Protein AF-A0A836BES5-F1 (afdb_monomer_lite)

Structure (mmCIF, N/CA/C/O backbone):
data_AF-A0A836BES5-F1
#
_entry.id   AF-A0A836BES5-F1
#
loop_
_atom_site.group_PDB
_atom_site.id
_atom_site.type_symbol
_atom_site.label_atom_id
_atom_site.label_alt_id
_atom_site.label_comp_id
_atom_site.label_asym_id
_atom_site.label_entity_id
_atom_site.label_seq_id
_atom_site.pdbx_PDB_ins_code
_atom_site.Cartn_x
_atom_site.Cartn_y
_atom_site.Cartn_z
_atom_site.occupancy
_atom_site.B_iso_or_equiv
_atom_site.auth_seq_id
_atom_site.auth_comp_id
_atom_site.auth_asym_id
_atom_site.auth_atom_id
_atom_site.pdbx_PDB_model_num
ATOM 1 N N . MET A 1 1 ? -8.701 -0.314 0.661 1.00 96.88 1 MET A N 1
ATOM 2 C CA . MET A 1 1 ? -7.594 -1.294 0.611 1.00 96.88 1 MET A CA 1
ATOM 3 C C . MET A 1 1 ? -6.350 -0.632 1.173 1.00 96.88 1 MET A C 1
ATOM 5 O O . MET A 1 1 ? -6.073 0.498 0.793 1.00 96.88 1 MET A O 1
ATOM 9 N N . ILE A 1 2 ? -5.628 -1.308 2.070 1.00 97.56 2 ILE A N 1
ATOM 10 C CA . ILE A 1 2 ? -4.325 -0.837 2.560 1.00 97.56 2 ILE A CA 1
ATOM 11 C C . ILE A 1 2 ? -3.237 -1.582 1.786 1.00 97.56 2 ILE A C 1
ATOM 13 O O . ILE A 1 2 ? -3.210 -2.812 1.788 1.00 97.56 2 ILE A O 1
ATOM 17 N N . ILE A 1 3 ? -2.361 -0.836 1.121 1.00 97.50 3 ILE A N 1
ATOM 18 C CA . ILE A 1 3 ? -1.177 -1.336 0.431 1.00 97.50 3 ILE A CA 1
ATOM 19 C C . ILE A 1 3 ? 0.023 -1.055 1.336 1.00 97.50 3 ILE A C 1
ATOM 21 O O . ILE A 1 3 ? 0.362 0.101 1.576 1.00 97.50 3 ILE A O 1
ATOM 25 N N . ALA A 1 4 ? 0.654 -2.105 1.857 1.00 97.44 4 ALA A N 1
ATOM 26 C CA . ALA A 1 4 ? 1.701 -1.994 2.868 1.00 97.44 4 ALA A CA 1
ATOM 27 C C . ALA A 1 4 ? 3.034 -2.558 2.356 1.00 97.44 4 ALA A C 1
ATOM 29 O O . ALA A 1 4 ? 3.108 -3.735 2.006 1.00 97.44 4 ALA A O 1
ATOM 30 N N . GLY A 1 5 ? 4.083 -1.729 2.337 1.00 95.94 5 GLY A N 1
ATOM 31 C CA . GLY A 1 5 ? 5.469 -2.179 2.167 1.00 95.94 5 GLY A CA 1
ATOM 32 C C . GLY A 1 5 ? 5.782 -2.828 0.816 1.00 95.94 5 GLY A C 1
ATOM 33 O O . GLY A 1 5 ? 6.501 -3.822 0.764 1.00 95.94 5 GLY A O 1
ATOM 34 N N . THR A 1 6 ? 5.231 -2.304 -0.280 1.00 95.75 6 THR A N 1
ATOM 35 C CA . THR A 1 6 ? 5.488 -2.803 -1.638 1.00 95.75 6 THR A CA 1
ATOM 36 C C . THR A 1 6 ? 5.714 -1.648 -2.603 1.00 95.75 6 THR A C 1
ATOM 38 O O . THR A 1 6 ? 5.082 -0.605 -2.482 1.00 95.75 6 THR A O 1
ATOM 41 N N . SER A 1 7 ? 6.596 -1.844 -3.584 1.00 94.69 7 SER A N 1
ATOM 42 C CA . SER A 1 7 ? 6.872 -0.870 -4.646 1.00 94.69 7 SER A CA 1
ATOM 43 C C . SER A 1 7 ? 5.855 -0.902 -5.792 1.00 94.69 7 SER A C 1
ATOM 45 O O . SER A 1 7 ? 5.916 -0.056 -6.682 1.00 94.69 7 SER A O 1
ATOM 47 N N . LEU A 1 8 ? 4.948 -1.891 -5.798 1.00 94.25 8 LEU A N 1
ATOM 48 C CA . LEU A 1 8 ? 3.942 -2.118 -6.846 1.00 94.25 8 LEU A CA 1
ATOM 49 C C . LEU A 1 8 ? 4.512 -2.309 -8.268 1.00 94.25 8 LEU A C 1
ATOM 51 O O . LEU A 1 8 ? 3.791 -2.184 -9.253 1.00 94.25 8 LEU A O 1
ATOM 55 N N . VAL A 1 9 ? 5.786 -2.688 -8.405 1.00 94.62 9 VAL A N 1
ATOM 56 C CA . VAL A 1 9 ? 6.401 -2.950 -9.724 1.00 94.62 9 VAL A CA 1
ATOM 57 C C . VAL A 1 9 ? 6.166 -4.374 -10.238 1.00 94.62 9 VAL A C 1
ATOM 59 O O . VAL A 1 9 ? 6.378 -4.649 -11.416 1.00 94.62 9 VAL A O 1
ATOM 62 N N . VAL A 1 10 ? 5.744 -5.293 -9.365 1.00 94.06 10 VAL A N 1
ATOM 63 C CA . VAL A 1 10 ? 5.604 -6.717 -9.695 1.00 94.06 10 VAL A CA 1
ATOM 64 C C . VAL A 1 10 ? 4.164 -7.045 -10.084 1.00 94.06 10 VAL A C 1
ATOM 66 O O . VAL A 1 10 ? 3.233 -6.931 -9.281 1.00 94.0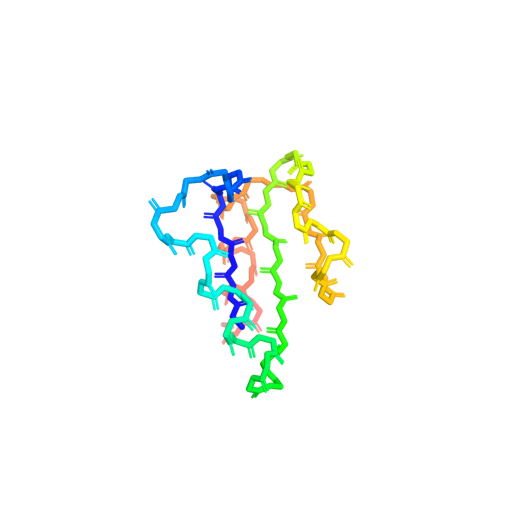6 10 VAL A O 1
ATOM 69 N N . SER A 1 11 ? 4.000 -7.517 -11.316 1.00 93.88 11 SER A N 1
ATOM 70 C CA . SER A 1 11 ? 2.751 -8.100 -11.807 1.00 93.88 11 SER A CA 1
ATOM 71 C C . SER A 1 11 ? 2.614 -9.568 -11.370 1.00 93.88 11 SER A C 1
ATOM 73 O O . SER A 1 11 ? 3.624 -10.263 -11.254 1.00 93.88 11 SER A O 1
ATOM 75 N N . PRO A 1 12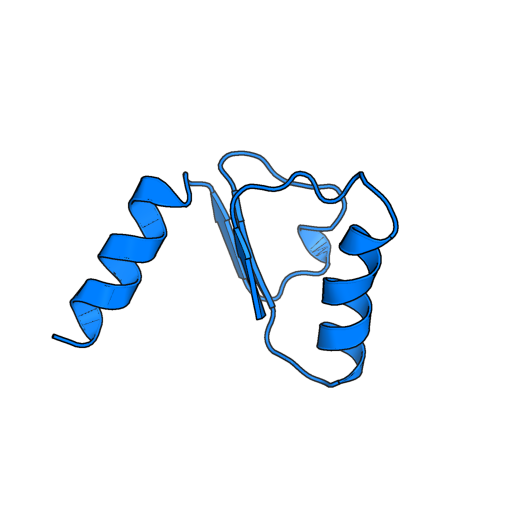 ? 1.387 -10.075 -11.142 1.00 93.94 12 PRO A N 1
ATOM 76 C CA . PRO A 1 12 ? 0.096 -9.402 -11.336 1.00 93.94 12 PRO A CA 1
ATOM 77 C C . PRO A 1 12 ? -0.395 -8.614 -10.109 1.00 93.94 12 PRO A C 1
ATOM 79 O O . PRO A 1 12 ? -1.452 -7.992 -10.173 1.00 93.94 12 PRO A O 1
ATOM 82 N N . ALA A 1 13 ? 0.324 -8.645 -8.983 1.00 93.62 13 ALA A N 1
ATOM 83 C CA . ALA A 1 13 ? -0.144 -8.072 -7.718 1.00 93.62 13 ALA A CA 1
ATOM 84 C C . ALA A 1 13 ? -0.430 -6.560 -7.799 1.00 93.62 13 ALA A C 1
ATOM 86 O O . ALA A 1 13 ? -1.374 -6.077 -7.174 1.00 93.62 13 ALA A O 1
ATOM 87 N N . ASN A 1 14 ? 0.325 -5.828 -8.618 1.00 94.00 14 ASN A N 1
ATOM 88 C CA . ASN A 1 14 ? 0.101 -4.406 -8.898 1.00 94.00 14 ASN A CA 1
ATOM 89 C C . ASN A 1 14 ? -1.249 -4.079 -9.568 1.00 94.00 14 ASN A C 1
ATOM 91 O O . ASN A 1 14 ? -1.657 -2.922 -9.576 1.00 94.00 14 ASN A O 1
ATOM 95 N N . THR A 1 15 ? -1.979 -5.074 -10.080 1.00 95.56 15 THR A N 1
ATOM 96 C CA . THR A 1 15 ? -3.328 -4.870 -10.633 1.00 95.56 15 THR A CA 1
ATOM 97 C C . THR A 1 15 ? -4.413 -4.824 -9.556 1.00 95.56 15 THR A C 1
ATOM 99 O O . THR A 1 15 ? -5.479 -4.258 -9.787 1.00 95.56 15 THR A O 1
ATOM 102 N N . LEU A 1 16 ? -4.158 -5.356 -8.354 1.00 96.44 16 LEU A N 1
ATOM 103 C CA . LEU A 1 16 ? -5.153 -5.405 -7.276 1.00 96.44 16 LEU A CA 1
ATOM 104 C C . LEU A 1 16 ? -5.608 -4.008 -6.813 1.00 96.44 16 LEU A C 1
ATOM 106 O O . LEU A 1 16 ? -6.820 -3.804 -6.720 1.00 96.44 16 LEU A O 1
ATOM 110 N N . PRO A 1 17 ? -4.712 -3.021 -6.582 1.00 95.69 17 PRO A N 1
ATOM 111 C CA . PRO A 1 17 ? -5.138 -1.660 -6.257 1.00 95.69 17 PRO A CA 1
ATOM 112 C C . PRO A 1 17 ? 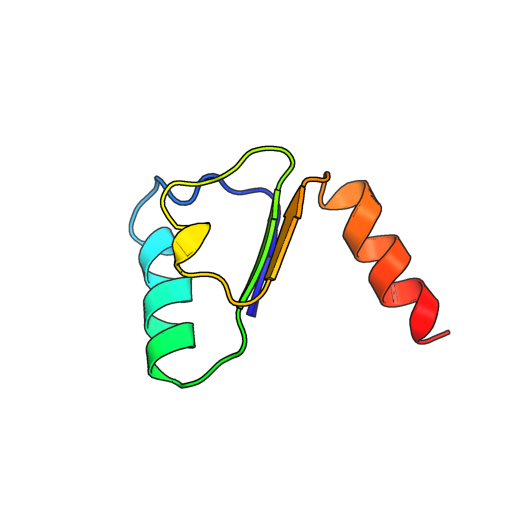-5.973 -1.017 -7.372 1.00 95.69 17 PRO A C 1
ATOM 114 O O . PRO A 1 17 ? -6.921 -0.295 -7.077 1.00 95.69 17 PRO A O 1
ATOM 117 N N . ILE A 1 18 ? -5.685 -1.326 -8.643 1.00 94.62 18 ILE A N 1
ATOM 118 C CA . ILE A 1 18 ? -6.456 -0.825 -9.794 1.00 94.62 18 ILE A CA 1
ATOM 119 C C . ILE A 1 18 ? -7.893 -1.350 -9.732 1.00 94.62 18 ILE A C 1
ATOM 121 O O . ILE A 1 18 ? -8.836 -0.562 -9.792 1.00 94.62 18 ILE A O 1
ATOM 125 N N . TYR A 1 19 ? -8.073 -2.662 -9.552 1.00 96.94 19 TYR A N 1
ATOM 126 C CA . TYR A 1 19 ? -9.406 -3.248 -9.402 1.00 96.94 19 TYR A CA 1
ATOM 127 C C . TYR A 1 19 ? -10.134 -2.707 -8.172 1.00 96.94 19 TYR A C 1
ATOM 129 O O . TYR A 1 19 ? -11.327 -2.419 -8.242 1.00 96.94 19 TYR A O 1
ATOM 137 N N . ALA A 1 20 ? -9.432 -2.523 -7.053 1.00 97.31 20 ALA A N 1
ATOM 138 C CA . ALA A 1 20 ? -10.013 -1.928 -5.856 1.00 97.31 20 ALA A CA 1
ATOM 139 C C . ALA A 1 20 ? -10.520 -0.497 -6.129 1.00 97.31 20 ALA A C 1
ATOM 141 O O . ALA A 1 20 ? -11.667 -0.196 -5.802 1.00 97.31 20 ALA A O 1
ATOM 142 N N . LYS A 1 21 ? -9.730 0.346 -6.810 1.00 95.50 21 LYS A N 1
ATOM 143 C CA . LYS A 1 21 ? -10.137 1.704 -7.218 1.00 95.50 21 LYS A CA 1
ATOM 144 C C . LYS A 1 21 ? -11.351 1.694 -8.144 1.00 95.50 21 LYS A C 1
ATOM 146 O O . LYS A 1 21 ? -12.285 2.460 -7.938 1.00 95.50 21 LYS A O 1
ATOM 151 N N . GLN A 1 22 ? -11.370 0.795 -9.129 1.00 96.75 22 GLN A N 1
ATOM 152 C CA . GLN A 1 22 ? -12.509 0.618 -10.041 1.00 96.75 22 GLN A CA 1
ATOM 153 C C . GLN A 1 22 ? -13.793 0.197 -9.312 1.00 96.75 22 GLN A C 1
ATOM 155 O O . GLN A 1 22 ? -14.888 0.526 -9.755 1.00 96.75 22 GLN A O 1
ATOM 160 N N . ASN A 1 23 ? -13.663 -0.492 -8.177 1.00 97.50 23 ASN A N 1
ATOM 161 C CA . ASN A 1 23 ? -14.774 -0.851 -7.296 1.00 97.50 23 ASN A CA 1
ATOM 162 C C . ASN A 1 23 ? -15.034 0.204 -6.201 1.00 97.50 23 ASN A C 1
ATOM 164 O O . ASN A 1 23 ? -15.674 -0.098 -5.196 1.00 97.50 23 ASN A O 1
ATOM 168 N N . AS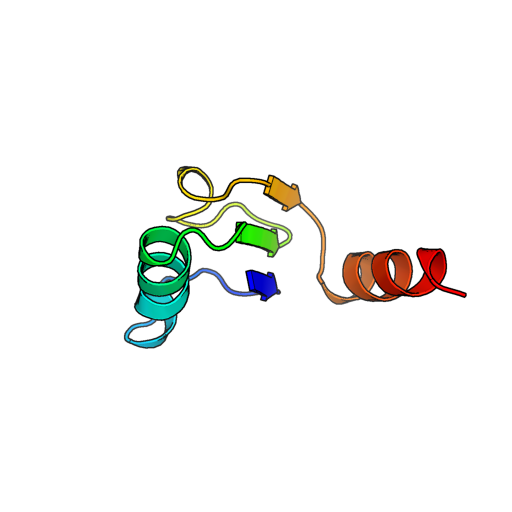N A 1 24 ? -14.560 1.440 -6.390 1.00 97.12 24 ASN A N 1
ATOM 169 C CA . ASN A 1 24 ? -14.733 2.574 -5.476 1.00 97.12 24 ASN A CA 1
ATOM 170 C C . ASN A 1 24 ? -14.162 2.345 -4.064 1.00 97.12 24 ASN A C 1
ATOM 172 O O . ASN A 1 24 ? -14.622 2.950 -3.095 1.00 97.12 24 ASN A O 1
ATOM 176 N N . ALA A 1 25 ? -13.170 1.464 -3.916 1.00 98.12 25 ALA A N 1
ATOM 177 C CA . ALA A 1 25 ? -12.496 1.286 -2.639 1.00 98.12 25 ALA A CA 1
ATOM 178 C C . ALA A 1 25 ? -11.545 2.458 -2.372 1.00 98.12 25 ALA A C 1
ATOM 180 O O . ALA A 1 25 ? -10.731 2.800 -3.225 1.00 98.12 25 ALA A O 1
ATOM 181 N N . PHE A 1 26 ? -11.579 2.988 -1.149 1.00 98.00 26 PHE A N 1
ATOM 182 C CA . PHE A 1 26 ? -10.598 3.966 -0.683 1.00 98.00 26 PHE A CA 1
ATOM 183 C C . PHE A 1 26 ? -9.215 3.312 -0.559 1.00 98.00 26 PHE A C 1
ATOM 185 O O . PHE A 1 26 ? -9.070 2.284 0.120 1.00 98.00 26 PHE A O 1
ATOM 192 N N . LEU A 1 27 ? -8.206 3.864 -1.224 1.00 98.12 27 LEU A N 1
ATOM 193 C CA . LEU A 1 27 ? -6.850 3.332 -1.285 1.00 98.12 27 LEU A CA 1
ATOM 194 C C . LEU A 1 27 ? -5.905 4.091 -0.357 1.00 98.12 27 LEU A C 1
ATOM 196 O O . LEU A 1 27 ? -5.747 5.306 -0.457 1.00 98.12 27 LEU A O 1
ATOM 200 N N . ILE A 1 28 ? -5.229 3.342 0.514 1.00 98.19 28 ILE A N 1
ATOM 201 C CA . ILE A 1 28 ? -4.205 3.869 1.415 1.00 98.19 28 ILE A CA 1
ATOM 202 C C . ILE A 1 28 ? -2.891 3.160 1.115 1.00 98.19 28 ILE A C 1
ATOM 204 O O . ILE A 1 28 ? -2.804 1.937 1.228 1.00 98.19 28 ILE A O 1
ATOM 208 N N . GLU A 1 29 ? -1.863 3.925 0.779 1.00 98.19 29 GLU A N 1
ATOM 209 C CA . GLU A 1 29 ? -0.489 3.449 0.664 1.00 98.19 29 GLU A CA 1
ATOM 210 C C . GLU A 1 29 ? 0.282 3.734 1.954 1.00 98.19 29 GLU A C 1
ATOM 212 O O . GLU A 1 29 ? 0.242 4.839 2.493 1.00 98.19 29 GLU A O 1
ATOM 217 N N . VAL A 1 30 ? 1.018 2.731 2.428 1.00 98.38 30 VA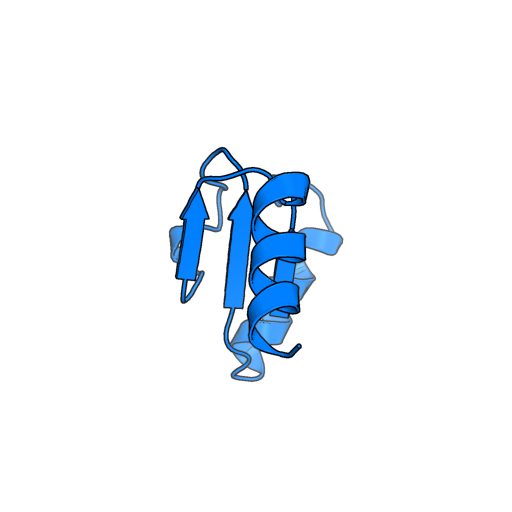L A N 1
ATOM 218 C CA . VAL A 1 30 ? 1.960 2.840 3.542 1.00 98.38 30 VAL A CA 1
ATOM 219 C C . VAL A 1 30 ? 3.301 2.284 3.086 1.00 98.38 30 VAL A C 1
ATOM 221 O O . VAL A 1 30 ? 3.511 1.065 3.082 1.00 98.38 30 VAL A O 1
ATOM 224 N N . ASN A 1 31 ? 4.206 3.175 2.696 1.0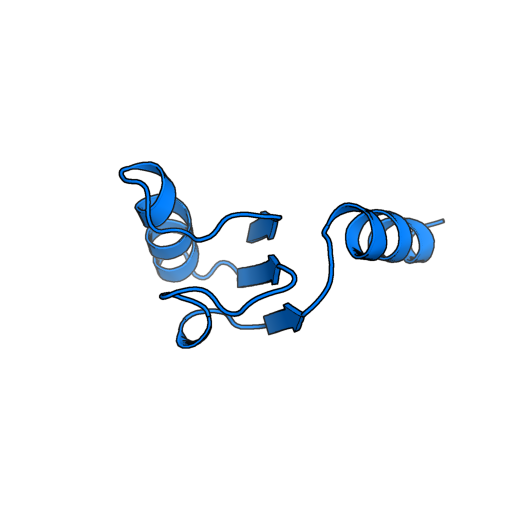0 98.06 31 ASN A N 1
ATOM 225 C CA . ASN A 1 31 ? 5.538 2.808 2.239 1.00 98.06 31 ASN A CA 1
ATOM 226 C C . ASN A 1 31 ? 6.532 3.947 2.523 1.00 98.06 31 ASN A C 1
ATOM 228 O O . ASN A 1 31 ? 6.153 5.106 2.374 1.00 98.06 31 ASN A O 1
ATOM 232 N N . PRO A 1 32 ? 7.795 3.674 2.908 1.00 97.75 32 PRO A N 1
ATOM 233 C CA . PRO A 1 32 ? 8.769 4.738 3.174 1.00 97.75 32 PRO A CA 1
ATOM 234 C C . PRO A 1 32 ? 9.049 5.617 1.952 1.00 97.75 32 PRO A C 1
ATOM 236 O O . PRO A 1 32 ? 9.281 6.816 2.084 1.00 97.75 32 PRO A O 1
ATOM 239 N N . GLU A 1 33 ? 9.004 5.013 0.768 1.00 96.94 33 GLU A N 1
ATOM 240 C CA . GLU A 1 33 ? 9.262 5.661 -0.512 1.00 96.94 33 GLU A CA 1
ATOM 241 C C . GLU A 1 33 ? 7.983 5.729 -1.347 1.00 96.94 33 GLU A C 1
ATOM 243 O O . GLU A 1 33 ? 7.105 4.868 -1.239 1.00 96.94 33 GLU A O 1
ATOM 248 N N . LYS A 1 34 ? 7.898 6.728 -2.229 1.00 95.94 34 LYS A N 1
ATOM 249 C CA . LYS A 1 34 ? 6.823 6.792 -3.222 1.00 95.94 34 LYS A CA 1
ATOM 250 C C . LYS A 1 34 ? 6.955 5.644 -4.219 1.00 95.94 34 LYS A C 1
ATOM 252 O O . LYS A 1 34 ? 8.056 5.299 -4.642 1.00 95.94 34 LYS A O 1
ATOM 257 N N . THR A 1 35 ? 5.823 5.094 -4.626 1.00 94.31 35 THR A N 1
ATOM 258 C CA . THR A 1 35 ? 5.724 4.061 -5.652 1.00 94.31 35 THR A CA 1
ATOM 259 C C . THR A 1 35 ? 5.261 4.663 -6.974 1.00 94.31 35 THR A C 1
ATOM 261 O O . THR A 1 35 ? 4.829 5.816 -7.050 1.00 94.31 35 THR A O 1
ATOM 264 N N . ILE A 1 36 ? 5.306 3.856 -8.035 1.00 92.06 36 ILE A N 1
ATOM 265 C CA . ILE A 1 36 ? 4.782 4.242 -9.351 1.00 92.06 36 ILE A CA 1
ATOM 266 C C . ILE A 1 36 ? 3.278 4.564 -9.338 1.00 92.06 36 ILE A C 1
ATOM 268 O O . ILE A 1 36 ? 2.805 5.243 -10.240 1.00 92.06 36 ILE A O 1
ATOM 272 N N . MET A 1 37 ? 2.541 4.094 -8.326 1.00 93.19 37 MET A N 1
ATOM 273 C CA . MET A 1 37 ? 1.097 4.287 -8.189 1.00 93.19 37 MET A CA 1
ATOM 274 C C . MET A 1 37 ? 0.731 5.251 -7.053 1.00 93.19 37 MET A C 1
ATOM 276 O O . MET A 1 37 ? -0.451 5.415 -6.769 1.00 93.19 37 MET A O 1
ATOM 280 N N . SER A 1 38 ? 1.692 5.920 -6.400 1.00 95.62 38 SER A N 1
ATOM 281 C CA . SER A 1 38 ? 1.387 6.841 -5.290 1.00 95.62 38 SER A CA 1
ATOM 282 C C . SER A 1 38 ? 0.419 7.962 -5.685 1.00 95.62 38 SER A C 1
ATOM 284 O O . SER A 1 38 ? -0.354 8.417 -4.850 1.00 95.62 38 SER A O 1
ATOM 286 N N . SER A 1 39 ? 0.431 8.407 -6.947 1.00 94.75 39 SER A N 1
ATOM 287 C CA . SER A 1 39 ? -0.517 9.406 -7.468 1.00 94.75 39 SER A CA 1
ATOM 288 C C . SER A 1 39 ? -1.941 8.877 -7.635 1.00 94.75 39 SER A C 1
ATOM 290 O O . SER A 1 39 ? -2.874 9.668 -7.739 1.00 94.75 39 SER A O 1
ATOM 292 N N . ASP A 1 40 ? -2.113 7.556 -7.679 1.00 94.75 40 ASP A N 1
ATOM 293 C CA . ASP A 1 40 ? -3.416 6.908 -7.789 1.00 94.75 40 ASP A CA 1
ATOM 294 C C . ASP A 1 40 ? -4.060 6.625 -6.428 1.00 94.75 40 ASP A C 1
ATOM 296 O O . ASP A 1 40 ? -5.222 6.213 -6.394 1.00 94.75 40 ASP A O 1
ATOM 300 N N . MET A 1 41 ? -3.336 6.832 -5.329 1.00 96.69 41 MET A N 1
ATOM 301 C CA . MET A 1 41 ? -3.817 6.576 -3.974 1.00 96.69 41 MET A CA 1
ATOM 302 C C . MET A 1 41 ? -4.617 7.764 -3.447 1.00 96.69 41 MET A C 1
ATOM 304 O O . MET A 1 41 ? -4.267 8.915 -3.702 1.00 96.69 41 MET A O 1
ATOM 308 N N . ASP A 1 42 ? -5.655 7.491 -2.656 1.00 98.19 42 ASP A N 1
ATOM 309 C CA . ASP A 1 42 ? -6.404 8.548 -1.969 1.00 98.19 42 ASP A CA 1
ATOM 310 C C . ASP A 1 42 ? -5.596 9.126 -0.796 1.00 98.19 42 ASP A C 1
ATOM 312 O O . ASP A 1 42 ? -5.684 10.314 -0.484 1.00 98.19 42 ASP A O 1
ATOM 316 N N . LEU A 1 43 ? -4.769 8.289 -0.159 1.00 97.56 43 LEU A N 1
ATOM 317 C CA . LEU A 1 43 ? -3.826 8.686 0.882 1.00 97.56 43 LEU A CA 1
ATOM 318 C C . LEU A 1 43 ? -2.510 7.911 0.750 1.00 97.56 43 LEU A C 1
ATOM 320 O O . LEU A 1 43 ? -2.513 6.690 0.622 1.00 97.56 43 LEU A O 1
ATOM 324 N N . SER A 1 44 ? -1.381 8.613 0.853 1.00 97.38 44 SER A N 1
ATOM 325 C CA . SER A 1 44 ? -0.040 8.015 0.882 1.00 97.38 44 SER A CA 1
ATOM 326 C C . SER A 1 44 ? 0.703 8.450 2.144 1.00 97.38 44 SER A C 1
ATOM 328 O O . SER A 1 44 ? 0.901 9.642 2.390 1.00 97.38 44 SER A O 1
ATOM 330 N N . ILE A 1 45 ? 1.098 7.473 2.961 1.00 97.69 45 ILE A N 1
ATOM 331 C CA . ILE A 1 45 ? 1.782 7.658 4.239 1.00 97.69 45 ILE A CA 1
ATOM 332 C C . ILE A 1 45 ? 3.240 7.219 4.076 1.00 97.69 45 ILE A C 1
ATOM 334 O O . ILE A 1 45 ? 3.537 6.026 3.973 1.00 97.69 45 ILE A O 1
ATOM 338 N N . GLN A 1 46 ? 4.155 8.193 4.094 1.00 97.44 46 GLN A N 1
ATOM 339 C CA . GLN A 1 46 ? 5.600 7.972 3.956 1.00 97.44 46 GLN A CA 1
ATOM 340 C C . GLN A 1 46 ? 6.231 7.496 5.267 1.00 97.44 46 GLN A C 1
ATOM 342 O O . GLN A 1 46 ? 6.858 8.251 6.009 1.00 97.44 46 GLN A O 1
ATOM 347 N N . THR A 1 47 ? 6.018 6.220 5.584 1.00 97.69 47 THR A N 1
ATOM 348 C CA . THR A 1 47 ? 6.632 5.543 6.729 1.00 97.69 47 THR A CA 1
ATOM 349 C C . THR A 1 47 ? 6.632 4.024 6.545 1.00 97.69 47 THR A C 1
ATOM 351 O O . THR A 1 47 ? 6.059 3.498 5.591 1.00 97.69 47 THR A O 1
ATOM 354 N N . THR A 1 48 ? 7.289 3.288 7.442 1.00 98.00 48 THR A N 1
ATOM 355 C CA . THR A 1 48 ? 7.280 1.822 7.396 1.00 98.00 48 THR A CA 1
ATOM 356 C C . THR A 1 48 ? 5.940 1.280 7.889 1.00 98.00 48 THR A C 1
ATOM 358 O O . THR A 1 48 ? 5.356 1.780 8.853 1.00 98.00 48 THR A O 1
ATOM 361 N N . SER A 1 49 ? 5.468 0.188 7.290 1.00 97.62 49 SER A N 1
ATOM 362 C CA . SER A 1 49 ? 4.243 -0.478 7.749 1.00 97.62 49 SER A CA 1
ATOM 363 C C . SER A 1 49 ? 4.364 -0.995 9.186 1.00 97.62 49 SER A C 1
ATOM 365 O O . SER A 1 49 ? 3.383 -0.981 9.924 1.00 97.62 49 SER A O 1
ATOM 367 N N . ALA A 1 50 ? 5.578 -1.366 9.609 1.00 97.81 50 ALA A N 1
ATOM 368 C CA . ALA A 1 50 ? 5.881 -1.758 10.985 1.00 97.81 50 ALA A CA 1
ATOM 369 C C . ALA A 1 50 ? 5.631 -0.636 12.010 1.00 97.81 50 ALA A C 1
ATOM 371 O O . ALA A 1 50 ? 5.377 -0.938 13.170 1.00 97.81 50 ALA A O 1
ATOM 372 N N . LYS A 1 51 ? 5.686 0.638 11.595 1.00 97.88 51 LYS A N 1
ATOM 373 C CA . LYS A 1 51 ? 5.340 1.784 12.442 1.00 97.88 51 LYS A CA 1
ATOM 374 C C . LYS A 1 51 ? 3.859 2.152 12.326 1.00 97.88 51 LYS A C 1
ATOM 376 O O . LYS A 1 51 ? 3.170 2.233 13.336 1.00 97.88 51 LYS A O 1
ATOM 381 N N . ALA A 1 52 ? 3.360 2.342 11.103 1.00 97.69 52 ALA A N 1
ATOM 382 C CA . ALA A 1 52 ? 2.016 2.886 10.896 1.00 97.69 52 ALA A CA 1
ATOM 383 C C . ALA A 1 52 ? 0.887 1.932 11.298 1.00 97.69 52 ALA A C 1
ATOM 385 O O . ALA A 1 52 ? -0.132 2.378 11.813 1.00 97.69 52 ALA A O 1
ATOM 386 N N . LEU A 1 53 ? 1.021 0.628 11.029 1.00 96.94 53 LEU A N 1
ATOM 387 C CA . LEU A 1 53 ? -0.084 -0.307 11.255 1.00 96.94 53 LEU A CA 1
ATOM 388 C C . LEU A 1 53 ? -0.373 -0.521 12.751 1.00 96.94 53 LEU A C 1
ATOM 390 O O . LEU A 1 53 ? -1.547 -0.486 13.113 1.00 96.94 53 LEU A O 1
ATOM 394 N N . PRO A 1 54 ? 0.628 -0.669 13.646 1.00 97.31 54 PRO A N 1
ATOM 395 C CA . PRO A 1 54 ? 0.370 -0.667 15.086 1.00 97.31 54 PRO A CA 1
ATOM 396 C C . PRO A 1 54 ? -0.279 0.630 15.588 1.00 97.31 54 PRO A C 1
ATOM 398 O O . PRO A 1 54 ? -1.234 0.564 16.360 1.00 97.31 54 PRO A O 1
ATOM 401 N N . GLU A 1 55 ? 0.189 1.797 15.124 1.00 96.81 55 GLU A N 1
ATOM 402 C CA . GLU A 1 55 ? -0.412 3.096 15.468 1.00 96.81 55 GLU A CA 1
ATOM 403 C C . GLU A 1 55 ? -1.883 3.161 15.018 1.00 96.81 55 GLU A C 1
ATOM 405 O O . GLU A 1 55 ? -2.747 3.547 15.803 1.00 96.81 55 GLU A O 1
ATOM 410 N N . LEU A 1 56 ? -2.198 2.691 13.804 1.00 95.25 56 LEU A N 1
ATOM 411 C CA . LEU A 1 56 ? -3.571 2.600 13.302 1.00 95.25 56 LEU A CA 1
ATOM 412 C C . LEU A 1 56 ? -4.454 1.714 14.184 1.00 95.25 56 LEU A C 1
ATOM 414 O O . LEU A 1 56 ? -5.588 2.082 14.453 1.00 95.25 56 LEU A O 1
ATOM 418 N N . ILE A 1 57 ? -3.974 0.553 14.630 1.00 97.06 57 ILE A N 1
ATOM 419 C CA . ILE A 1 57 ? -4.774 -0.326 15.496 1.00 97.06 57 ILE A CA 1
ATOM 420 C C . ILE A 1 57 ? -4.978 0.299 16.880 1.00 97.06 57 ILE A C 1
ATOM 422 O O . ILE A 1 57 ? -6.043 0.134 17.470 1.00 97.06 57 ILE A O 1
ATOM 426 N N . SER A 1 58 ? -4.000 1.060 17.380 1.00 97.31 58 SER A N 1
ATOM 427 C CA . SER A 1 58 ? -4.075 1.667 18.712 1.00 97.31 58 SER A CA 1
ATOM 428 C C . SER A 1 58 ? -5.235 2.651 18.900 1.00 97.31 58 SER A C 1
ATOM 430 O O . SER A 1 58 ? -5.649 2.851 20.033 1.00 97.31 58 SER A O 1
ATOM 432 N N . ILE A 1 59 ? -5.801 3.215 17.824 1.00 96.44 59 ILE A N 1
ATOM 433 C CA . ILE A 1 59 ? -6.947 4.143 17.909 1.00 96.44 59 ILE A CA 1
ATOM 434 C C . ILE A 1 59 ? -8.290 3.439 18.167 1.00 96.44 59 ILE A C 1
ATOM 436 O O . ILE A 1 59 ? -9.287 4.113 18.417 1.00 96.44 59 ILE A O 1
ATOM 440 N N . PHE A 1 60 ? -8.340 2.110 18.036 1.00 94.44 60 PHE A N 1
ATOM 441 C CA . PHE A 1 60 ? -9.547 1.301 18.245 1.00 94.44 60 PHE A CA 1
ATOM 442 C C . PHE A 1 60 ? -9.584 0.611 19.618 1.00 94.44 60 PHE A C 1
ATOM 444 O O . PHE A 1 60 ? -10.580 -0.045 19.929 1.00 94.44 60 PHE A O 1
ATOM 451 N N . ASN A 1 61 ? -8.512 0.741 20.405 1.00 74.06 61 ASN A N 1
ATOM 452 C CA . ASN A 1 61 ? -8.404 0.255 21.783 1.00 74.06 61 ASN A CA 1
ATOM 453 C C . ASN A 1 61 ? -8.693 1.384 22.775 1.00 74.06 61 ASN A C 1
ATOM 455 O O . ASN A 1 61 ? -9.205 1.064 23.869 1.00 74.06 61 ASN A O 1
#

Foldseek 3Di:
DEAAADQLPDPDVVCVVVVCVVVVHQYEYEELDDHPCNVVHPYYHNHHCVPVVVVVVVVVD

pLDDT: mean 96.02, std 3.23, range [74.06, 98.38]

Sequence (61 aa):
MIIAGTSLVVSPANTLPIYAKQNNAFLIEVNPEKTIMSSDMDLSIQTTSAKALPELISIFN

Radius of gyration: 11.72 Å; chains: 1; bounding box: 24×19×34 Å

Secondary structure (DSSP, 8-state):
-EEES--S-STTTTHHHHHHHHTTPPPEEE-SS--TTGGG-SEEE-S-HHHHHHHHHHTT-